Protein AF-A0A968BV14-F1 (afdb_monomer_lite)

Foldseek 3Di:
DVLQVVQAQDPVLVVLVVQQVQQCVQQVDPQLVSSQCRGPPSNPDDPSSVSVVCSQVCNPRVRGNPHPVSVVVSVVVVVVVVVVPDPDPDDDDDDDPDADDDDPPPDDPPDPDDADPVRHD

Sequence (121 aa):
LRHFDSLIGDRRTGRTLGEIVRGIINAGSLVCQQIAAHSAELSVVKEGAQRVIRFAKGKSTKRSQVDAEHLTAALCERGVAQLAKSEADELWLIADPSDLRKPYASEMPDLMQVKDLDGKL

pLDDT: mean 88.68, std 10.55, range [59.31, 98.19]

Radius of gyration: 18.22 Å; chains: 1; bounding box: 41×41×41 Å

Structure (mmCIF, N/CA/C/O backbone):
data_AF-A0A968BV14-F1
#
_entry.id   AF-A0A968BV14-F1
#
loop_
_atom_site.group_PDB
_atom_site.id
_atom_site.type_symbol
_atom_site.label_atom_id
_atom_site.label_alt_id
_atom_site.label_comp_id
_atom_site.label_asym_id
_atom_site.label_entity_id
_atom_site.label_seq_id
_atom_site.pdbx_PDB_ins_code
_atom_site.Cartn_x
_atom_site.Cartn_y
_atom_site.Cartn_z
_atom_site.occupancy
_atom_site.B_iso_or_equiv
_atom_site.auth_seq_i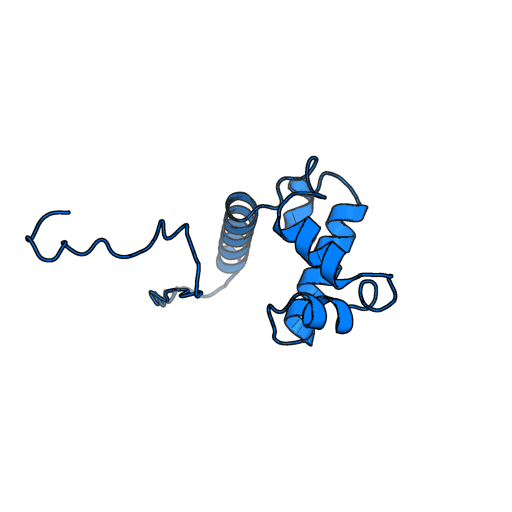d
_atom_site.auth_comp_id
_atom_site.auth_asym_id
_atom_site.auth_atom_id
_atom_site.pdbx_PDB_model_num
ATOM 1 N N . LEU A 1 1 ? -8.827 -6.652 -4.402 1.00 75.38 1 LEU A N 1
ATOM 2 C CA . LEU A 1 1 ? -8.548 -5.276 -4.869 1.00 75.38 1 LEU A CA 1
ATOM 3 C C . LEU A 1 1 ? -9.735 -4.556 -5.508 1.00 75.38 1 LEU A C 1
ATOM 5 O O . LEU A 1 1 ? -9.608 -3.362 -5.697 1.00 75.38 1 LEU A O 1
ATOM 9 N N . ARG A 1 2 ? -10.893 -5.199 -5.752 1.00 83.25 2 ARG A N 1
ATOM 10 C CA . ARG A 1 2 ? -12.041 -4.537 -6.412 1.00 83.25 2 ARG A CA 1
ATOM 11 C C . ARG A 1 2 ? -12.536 -3.247 -5.737 1.00 83.25 2 ARG A C 1
ATOM 13 O O . ARG A 1 2 ? -13.107 -2.389 -6.382 1.00 83.25 2 ARG A O 1
ATOM 20 N N . HIS A 1 3 ? -12.325 -3.095 -4.428 1.00 85.44 3 HIS A N 1
ATOM 21 C CA . HIS A 1 3 ? -12.704 -1.866 -3.711 1.00 85.44 3 HIS A CA 1
ATOM 22 C C . HIS A 1 3 ? -11.826 -0.658 -4.074 1.00 85.44 3 HIS A C 1
ATOM 24 O O . HIS A 1 3 ? -12.192 0.460 -3.756 1.00 85.44 3 HIS A O 1
ATOM 30 N N . PHE A 1 4 ? -10.703 -0.877 -4.760 1.00 90.19 4 PHE A N 1
ATOM 31 C CA . PHE A 1 4 ? -9.846 0.182 -5.287 1.00 90.19 4 PHE A CA 1
ATOM 32 C C . PHE A 1 4 ? -10.099 0.444 -6.776 1.00 90.19 4 PHE A C 1
ATOM 34 O O . PHE A 1 4 ? -9.360 1.213 -7.380 1.00 90.19 4 PHE A O 1
ATOM 41 N N . ASP A 1 5 ? -11.100 -0.196 -7.396 1.00 91.50 5 ASP A N 1
ATOM 42 C CA . ASP A 1 5 ? -11.341 -0.067 -8.839 1.00 91.50 5 ASP A CA 1
ATOM 43 C C . ASP A 1 5 ? -11.654 1.388 -9.234 1.00 91.50 5 ASP A C 1
ATOM 45 O O . ASP A 1 5 ? -11.241 1.820 -10.306 1.00 91.50 5 ASP A O 1
ATOM 49 N N . SER A 1 6 ? -12.285 2.172 -8.349 1.00 93.25 6 SER A N 1
ATOM 50 C CA . SER A 1 6 ? -12.525 3.612 -8.546 1.00 93.25 6 SER A CA 1
ATOM 51 C C . SER A 1 6 ? -11.240 4.443 -8.630 1.00 93.25 6 SER A C 1
ATOM 53 O O . SER A 1 6 ? -11.223 5.477 -9.290 1.00 93.25 6 SER A O 1
ATOM 55 N N . LEU A 1 7 ? -10.156 3.980 -8.002 1.00 94.6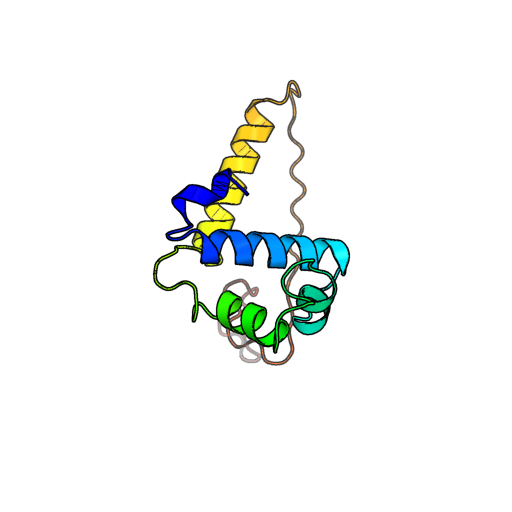2 7 LEU A N 1
ATOM 56 C CA . LEU A 1 7 ? -8.851 4.645 -8.001 1.00 94.62 7 LEU A CA 1
ATOM 57 C C . LEU A 1 7 ? -7.988 4.242 -9.202 1.00 94.62 7 LEU A C 1
ATOM 59 O O . LEU A 1 7 ? -6.957 4.858 -9.477 1.00 94.62 7 LEU A O 1
ATOM 63 N N . ILE A 1 8 ? -8.369 3.181 -9.913 1.00 94.81 8 ILE A N 1
ATOM 64 C CA . ILE A 1 8 ? -7.578 2.574 -10.979 1.00 94.81 8 ILE A CA 1
ATOM 65 C C . ILE A 1 8 ? -8.128 3.035 -12.331 1.00 94.81 8 ILE A C 1
ATOM 67 O O . ILE A 1 8 ? -9.131 2.527 -12.822 1.00 94.81 8 ILE A O 1
ATOM 71 N N . GLY A 1 9 ? -7.418 3.946 -12.994 1.00 92.25 9 GLY A N 1
ATOM 72 C CA . GLY A 1 9 ? -7.829 4.460 -14.304 1.00 92.25 9 GLY A CA 1
ATOM 73 C C . GLY A 1 9 ? -7.567 3.512 -15.473 1.00 92.25 9 GLY A C 1
ATOM 74 O O . GLY A 1 9 ? -8.028 3.762 -16.587 1.00 92.25 9 GLY A O 1
ATOM 75 N N . ASP A 1 10 ? -6.806 2.432 -15.267 1.00 93.44 10 ASP A N 1
ATOM 76 C CA . ASP A 1 10 ? -6.541 1.453 -16.316 1.00 93.44 10 ASP A CA 1
ATOM 77 C C . ASP A 1 10 ? -6.204 0.047 -15.792 1.00 93.44 10 ASP A C 1
ATOM 79 O O . ASP A 1 10 ? -5.623 -0.153 -14.721 1.00 93.44 10 ASP A O 1
ATOM 83 N N . ARG A 1 11 ? -6.513 -0.961 -16.618 1.00 91.94 11 ARG A N 1
ATOM 84 C CA . ARG A 1 11 ? -6.331 -2.383 -16.288 1.00 91.94 11 ARG A CA 1
ATOM 85 C C . ARG A 1 11 ? -4.881 -2.743 -15.944 1.00 91.94 11 ARG A C 1
ATOM 87 O O . ARG A 1 11 ? -4.652 -3.620 -15.111 1.00 91.94 11 ARG A O 1
ATOM 94 N N . ARG A 1 12 ? -3.893 -2.111 -16.585 1.00 92.06 12 ARG A N 1
ATOM 95 C CA . ARG A 1 12 ? -2.473 -2.418 -16.364 1.00 92.06 12 ARG A CA 1
ATOM 96 C C . ARG A 1 12 ? -2.018 -1.914 -14.998 1.00 92.06 12 ARG A C 1
ATOM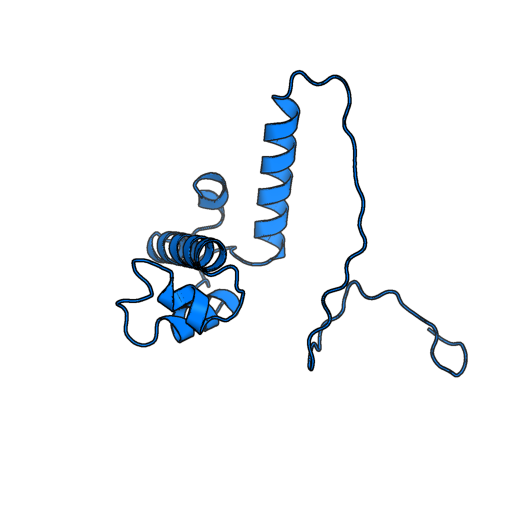 98 O O . ARG A 1 12 ? -1.285 -2.638 -14.321 1.00 92.06 12 ARG A O 1
ATOM 105 N N . THR A 1 13 ? -2.458 -0.729 -14.584 1.00 93.94 13 THR A N 1
ATOM 106 C CA . THR A 1 13 ? -2.233 -0.210 -13.229 1.00 93.94 13 THR A CA 1
ATOM 107 C C . THR A 1 13 ? -2.817 -1.170 -12.196 1.00 93.94 13 THR A C 1
ATOM 109 O O . THR A 1 13 ? -2.084 -1.614 -11.315 1.00 93.94 13 THR A O 1
ATOM 112 N N . GLY A 1 14 ? -4.083 -1.576 -12.345 1.00 94.56 14 GLY A N 1
ATOM 113 C CA . GLY A 1 14 ? -4.728 -2.489 -11.393 1.00 94.56 14 GLY A CA 1
ATOM 114 C C . GLY A 1 14 ? -4.030 -3.845 -11.285 1.00 94.56 14 GLY A C 1
ATOM 115 O O . GLY A 1 14 ? -3.803 -4.351 -10.186 1.00 94.56 14 GLY A O 1
ATOM 116 N N . ARG A 1 15 ? -3.606 -4.405 -12.424 1.00 94.69 15 ARG A N 1
ATOM 117 C CA . ARG A 1 15 ? -2.817 -5.643 -12.466 1.00 94.69 15 ARG A CA 1
ATOM 118 C C . ARG A 1 15 ? -1.479 -5.484 -11.739 1.00 94.69 15 ARG A C 1
ATOM 120 O O . ARG A 1 15 ? -1.142 -6.308 -10.898 1.00 94.69 15 ARG A O 1
ATOM 127 N N . THR A 1 16 ? -0.765 -4.388 -12.001 1.00 95.50 16 THR A N 1
ATOM 128 C CA . THR A 1 16 ? 0.526 -4.093 -11.357 1.00 95.50 16 THR A CA 1
ATOM 129 C C . THR A 1 16 ? 0.373 -3.913 -9.846 1.00 95.50 16 THR A C 1
ATOM 131 O O . THR A 1 16 ? 1.168 -4.470 -9.097 1.00 95.50 16 THR A O 1
ATOM 134 N N . LEU A 1 17 ? -0.662 -3.201 -9.386 1.00 95.88 17 LEU A N 1
ATOM 135 C CA . LEU A 1 17 ? -0.963 -3.055 -7.959 1.00 95.88 17 LEU A CA 1
ATOM 136 C C . LEU A 1 17 ? -1.222 -4.418 -7.300 1.00 95.88 17 LEU A C 1
ATOM 138 O O . LEU A 1 17 ? -0.676 -4.702 -6.238 1.00 95.88 17 LEU A O 1
ATOM 142 N N . GLY A 1 18 ? -2.003 -5.283 -7.954 1.00 96.00 18 GLY A N 1
ATOM 143 C CA . GLY A 1 18 ? -2.251 -6.655 -7.497 1.00 96.00 18 GLY A CA 1
ATOM 144 C C . GLY A 1 18 ? -0.991 -7.471 -7.306 1.00 96.00 18 GLY A C 1
ATOM 145 O O . GLY A 1 18 ? -0.830 -8.129 -6.281 1.00 96.00 18 GLY A O 1
ATOM 146 N N . GLU A 1 19 ? -0.087 -7.389 -8.266 1.00 97.50 19 GLU A N 1
ATOM 147 C CA . GLU A 1 19 ? 1.194 -8.075 -8.200 1.00 97.50 19 GLU A CA 1
ATOM 148 C C . GLU A 1 19 ? 2.121 -7.499 -7.130 1.00 97.50 19 GLU A C 1
ATOM 150 O O . GLU A 1 19 ? 2.756 -8.266 -6.416 1.00 97.50 19 GLU A O 1
ATOM 155 N N . ILE A 1 20 ? 2.150 -6.177 -6.950 1.00 97.00 20 ILE A N 1
ATOM 156 C CA . ILE A 1 20 ? 2.923 -5.539 -5.876 1.00 97.00 20 ILE A CA 1
ATOM 157 C C . ILE A 1 20 ? 2.415 -5.998 -4.506 1.00 97.00 20 ILE A C 1
ATOM 159 O O . ILE A 1 20 ? 3.214 -6.422 -3.678 1.00 97.00 20 ILE A O 1
ATOM 163 N N . VAL A 1 21 ? 1.100 -5.969 -4.275 1.00 96.06 21 VAL A N 1
ATOM 164 C CA . VAL A 1 21 ? 0.504 -6.395 -2.998 1.00 96.06 21 VAL A CA 1
ATOM 165 C C . VAL A 1 21 ? 0.782 -7.874 -2.729 1.00 96.06 21 VAL A C 1
ATOM 167 O O . VAL A 1 21 ? 1.215 -8.222 -1.633 1.00 96.06 21 VAL A O 1
ATOM 170 N N . ARG A 1 22 ? 0.603 -8.746 -3.731 1.00 97.31 22 ARG A N 1
ATOM 171 C CA . ARG A 1 22 ? 0.963 -10.170 -3.621 1.00 97.31 22 ARG A CA 1
ATOM 172 C C . ARG A 1 22 ? 2.445 -10.355 -3.300 1.00 97.31 22 ARG A C 1
ATOM 174 O O . ARG A 1 22 ? 2.774 -11.126 -2.408 1.00 97.31 22 ARG A O 1
ATOM 181 N N . GLY A 1 23 ? 3.319 -9.626 -3.989 1.00 97.88 23 GLY A N 1
ATOM 182 C CA . GLY A 1 23 ? 4.760 -9.672 -3.768 1.00 97.88 23 GLY A CA 1
ATOM 183 C C . GLY A 1 23 ? 5.161 -9.244 -2.356 1.00 97.88 23 GLY A C 1
ATOM 184 O O . GLY A 1 23 ? 5.990 -9.909 -1.746 1.00 97.88 23 GLY A O 1
ATOM 185 N N . ILE A 1 24 ? 4.545 -8.189 -1.807 1.00 97.50 24 ILE A N 1
ATOM 186 C CA . ILE A 1 24 ? 4.770 -7.745 -0.419 1.00 97.50 24 ILE A CA 1
ATOM 187 C C . ILE A 1 24 ? 4.385 -8.850 0.568 1.00 97.50 24 ILE A C 1
ATOM 189 O O . ILE A 1 24 ? 5.184 -9.188 1.439 1.00 97.50 24 ILE A O 1
ATOM 193 N N . ILE A 1 25 ? 3.186 -9.423 0.416 1.00 97.25 25 ILE A N 1
ATOM 194 C CA . ILE A 1 25 ? 2.669 -10.467 1.313 1.00 97.25 25 ILE A CA 1
ATOM 195 C C . ILE A 1 25 ? 3.547 -11.721 1.246 1.00 97.25 25 ILE A C 1
ATOM 197 O O . ILE A 1 25 ? 3.935 -12.252 2.281 1.00 97.25 25 ILE A O 1
ATOM 201 N N . ASN A 1 26 ? 3.898 -12.168 0.039 1.00 97.50 26 ASN A N 1
ATOM 202 C CA . ASN A 1 26 ? 4.681 -13.385 -0.161 1.00 97.50 26 ASN A CA 1
ATOM 203 C C . ASN A 1 26 ? 6.139 -13.238 0.295 1.00 97.50 26 ASN A C 1
ATOM 205 O O . ASN A 1 26 ? 6.714 -14.193 0.805 1.00 97.50 26 ASN A O 1
ATOM 209 N N . ALA A 1 27 ? 6.748 -12.066 0.092 1.00 96.94 27 ALA A N 1
ATOM 210 C CA . ALA A 1 27 ? 8.135 -11.822 0.482 1.00 96.94 27 ALA A CA 1
ATOM 211 C C . ALA A 1 27 ? 8.289 -11.415 1.955 1.00 96.94 27 ALA A C 1
ATOM 213 O O . ALA A 1 27 ? 9.406 -11.435 2.468 1.00 96.94 27 ALA A O 1
ATOM 214 N N . GLY A 1 28 ? 7.218 -10.937 2.603 1.00 95.31 28 GLY A N 1
ATOM 215 C CA . GLY A 1 28 ? 7.303 -10.291 3.916 1.00 95.31 28 GLY A CA 1
ATOM 216 C C . GLY A 1 28 ? 8.231 -9.068 3.915 1.00 95.31 28 GLY A C 1
ATOM 217 O O . GLY A 1 28 ? 8.898 -8.791 4.908 1.00 95.31 28 GLY A O 1
ATOM 218 N N . SER A 1 29 ? 8.348 -8.367 2.780 1.00 93.12 29 SER A N 1
ATOM 219 C CA . SER A 1 29 ? 9.376 -7.344 2.564 1.00 93.12 29 SER A CA 1
ATOM 220 C C . SER A 1 29 ? 8.874 -6.168 1.733 1.00 93.12 29 SER A C 1
ATOM 222 O O . SER A 1 29 ? 8.090 -6.330 0.799 1.00 93.12 29 SER A O 1
ATOM 224 N N . LEU A 1 30 ? 9.405 -4.977 2.028 1.00 91.69 30 LEU A N 1
ATOM 225 C CA . LEU A 1 30 ? 9.209 -3.762 1.230 1.00 91.69 30 LEU A CA 1
ATOM 226 C C . LEU A 1 30 ? 10.354 -3.499 0.233 1.00 91.69 30 LEU A C 1
ATOM 228 O O . LEU A 1 30 ? 10.358 -2.485 -0.469 1.00 91.69 30 LEU A O 1
ATOM 232 N N . VAL A 1 31 ? 11.341 -4.396 0.150 1.00 94.06 31 VAL A N 1
ATOM 233 C CA . VAL A 1 31 ? 12.427 -4.291 -0.832 1.00 94.06 31 VAL A CA 1
ATOM 234 C C . VAL A 1 31 ? 11.864 -4.578 -2.225 1.00 94.06 31 VAL A C 1
ATOM 236 O O . VAL A 1 31 ? 11.410 -5.684 -2.502 1.00 94.06 31 VAL A O 1
ATOM 239 N N . CYS A 1 32 ? 11.928 -3.600 -3.137 1.00 96.19 32 CYS A N 1
ATOM 240 C CA . CYS A 1 32 ? 11.315 -3.687 -4.475 1.00 96.19 32 CYS A CA 1
ATOM 241 C C . CYS A 1 32 ? 11.751 -4.923 -5.279 1.00 96.19 32 CYS A C 1
ATOM 243 O O . CYS A 1 32 ? 10.961 -5.475 -6.043 1.00 96.19 32 CYS A O 1
ATOM 245 N N . GLN A 1 33 ? 12.999 -5.361 -5.105 1.00 97.00 33 GLN A N 1
ATOM 246 C CA . GLN A 1 33 ? 13.530 -6.558 -5.756 1.00 97.00 33 GLN A CA 1
ATOM 247 C C . GLN A 1 33 ? 12.901 -7.842 -5.203 1.00 97.00 33 GLN A C 1
ATOM 249 O O . GLN A 1 33 ? 12.550 -8.723 -5.982 1.00 97.00 33 GLN A O 1
ATOM 254 N N . GLN A 1 34 ? 12.679 -7.907 -3.887 1.00 97.75 34 GLN A N 1
ATOM 255 C CA . GLN A 1 34 ? 12.007 -9.032 -3.233 1.00 97.75 34 GLN A CA 1
ATOM 256 C C . GLN A 1 34 ? 10.522 -9.082 -3.598 1.00 97.75 34 GLN A C 1
ATOM 258 O O . GLN A 1 34 ? 10.032 -10.143 -3.973 1.00 97.75 34 GLN A O 1
ATOM 263 N N . ILE A 1 35 ? 9.839 -7.930 -3.599 1.00 98.19 35 ILE A N 1
ATOM 264 C CA . ILE A 1 35 ? 8.444 -7.812 -4.057 1.00 98.19 35 ILE A CA 1
ATOM 265 C C . ILE A 1 35 ? 8.304 -8.362 -5.479 1.00 98.19 35 ILE A C 1
ATOM 267 O O . ILE A 1 35 ? 7.421 -9.172 -5.749 1.00 98.19 35 ILE A O 1
ATOM 271 N N . ALA A 1 36 ? 9.177 -7.930 -6.395 1.00 97.88 36 ALA A N 1
ATOM 272 C CA . ALA A 1 36 ? 9.121 -8.370 -7.782 1.00 97.88 36 ALA A CA 1
ATOM 273 C C . ALA A 1 36 ? 9.407 -9.873 -7.928 1.00 97.88 36 ALA A C 1
ATOM 275 O O . ALA A 1 36 ? 8.698 -10.547 -8.668 1.00 97.88 36 ALA A O 1
ATOM 276 N N . ALA A 1 37 ? 10.403 -10.402 -7.210 1.00 97.62 37 ALA A N 1
ATOM 277 C CA . ALA A 1 37 ? 10.766 -11.818 -7.261 1.00 97.62 37 ALA A CA 1
ATOM 278 C C . ALA A 1 37 ? 9.657 -12.752 -6.736 1.00 97.62 37 ALA A C 1
ATOM 280 O O . ALA A 1 37 ? 9.523 -13.864 -7.234 1.00 97.62 37 ALA A O 1
ATOM 281 N N . HIS A 1 38 ? 8.838 -12.293 -5.783 1.00 97.94 38 HIS A N 1
ATOM 282 C CA . HIS A 1 38 ? 7.773 -13.088 -5.149 1.00 97.94 38 HIS A CA 1
ATOM 283 C C . HIS A 1 38 ? 6.369 -12.814 -5.717 1.00 97.94 38 HIS A C 1
ATOM 285 O O . HIS A 1 38 ? 5.350 -13.183 -5.124 1.00 97.94 38 HIS A O 1
ATOM 291 N N . SER A 1 39 ? 6.305 -12.172 -6.883 1.00 96.81 39 SER A N 1
ATOM 292 C CA . SER A 1 39 ? 5.087 -11.953 -7.659 1.00 96.81 39 SER A CA 1
ATOM 293 C C . SER A 1 39 ? 5.126 -12.798 -8.932 1.00 96.81 39 SER A C 1
ATOM 295 O O . SER A 1 39 ? 6.160 -12.901 -9.593 1.00 96.81 39 SER A O 1
ATOM 297 N N . ALA A 1 40 ? 3.989 -13.386 -9.308 1.00 95.75 40 ALA A N 1
ATOM 298 C CA . ALA A 1 40 ? 3.906 -14.275 -10.466 1.00 95.75 40 ALA A CA 1
ATOM 299 C C . ALA A 1 40 ? 4.239 -13.549 -11.777 1.00 95.75 40 ALA A C 1
ATOM 301 O O . ALA A 1 40 ? 4.884 -14.112 -12.657 1.00 95.75 40 ALA A O 1
ATOM 302 N N . GLU A 1 41 ? 3.828 -12.289 -11.913 1.00 95.75 41 GLU A N 1
ATOM 303 C CA . GLU A 1 41 ? 4.023 -11.554 -13.163 1.00 95.75 41 GLU A CA 1
ATOM 304 C C . GLU A 1 41 ? 5.235 -10.628 -13.143 1.00 95.75 41 GLU A C 1
ATOM 306 O O . GLU A 1 41 ? 5.822 -10.377 -14.193 1.00 95.75 41 GLU A O 1
ATOM 311 N N . LEU A 1 42 ? 5.620 -10.085 -11.984 1.00 96.69 42 LEU A N 1
ATOM 312 C CA . LEU A 1 42 ? 6.778 -9.194 -11.902 1.00 96.69 42 LEU A CA 1
ATOM 313 C C . LEU A 1 42 ? 8.101 -9.964 -11.942 1.00 96.69 42 LEU A C 1
ATOM 315 O O . LEU A 1 42 ? 9.090 -9.396 -12.402 1.00 96.69 42 LEU A O 1
ATOM 319 N N . SER A 1 43 ? 8.115 -11.234 -11.526 1.00 96.25 43 SER A N 1
ATOM 320 C CA . SER A 1 43 ? 9.317 -12.081 -11.507 1.00 96.25 43 SER A CA 1
ATOM 321 C C . SER A 1 43 ? 9.813 -12.447 -12.906 1.00 96.25 43 SER A C 1
ATOM 323 O O . SER A 1 43 ? 11.016 -12.491 -13.148 1.00 96.25 43 SER A O 1
ATOM 325 N N . VAL A 1 44 ? 8.893 -12.654 -13.850 1.00 96.25 44 VAL A N 1
ATOM 326 C CA . VAL A 1 44 ? 9.209 -13.039 -15.237 1.00 96.25 44 VAL A CA 1
ATOM 327 C C . VAL A 1 44 ? 9.471 -11.842 -16.151 1.00 96.25 44 VAL A C 1
ATOM 329 O O . VAL A 1 44 ? 9.849 -11.989 -17.313 1.00 96.25 44 VAL A O 1
ATOM 332 N N . VAL A 1 45 ? 9.250 -10.62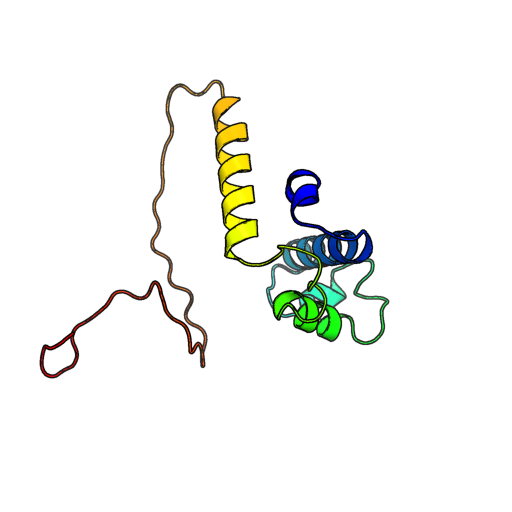8 -15.651 1.00 93.12 45 VAL A N 1
ATOM 333 C CA . VAL A 1 45 ? 9.398 -9.399 -16.422 1.00 93.12 45 VAL A CA 1
ATOM 334 C C . VAL A 1 45 ? 10.792 -8.818 -16.229 1.00 93.12 45 VAL A C 1
ATOM 336 O O . VAL A 1 45 ? 11.251 -8.600 -15.109 1.00 93.12 45 VAL A O 1
ATOM 339 N N . LYS A 1 46 ? 11.433 -8.452 -17.345 1.00 91.75 46 LYS A N 1
ATOM 340 C CA . LYS A 1 46 ? 12.699 -7.713 -17.333 1.00 91.75 46 LYS A CA 1
ATOM 341 C C . LYS A 1 46 ? 12.568 -6.441 -16.484 1.00 91.75 46 LYS A C 1
ATOM 343 O O . LYS A 1 46 ? 11.694 -5.608 -16.744 1.00 91.75 46 LYS A O 1
ATOM 348 N N . GLU A 1 47 ? 13.449 -6.290 -15.497 1.00 93.38 47 GLU A N 1
ATOM 349 C CA . GLU A 1 47 ? 13.449 -5.180 -14.533 1.00 93.38 47 GLU A CA 1
ATOM 350 C C . GLU A 1 47 ? 12.138 -5.049 -13.725 1.00 93.38 47 GLU A C 1
ATOM 352 O O . GLU A 1 47 ? 11.596 -3.949 -13.560 1.00 93.38 47 GLU A O 1
ATOM 357 N N . GLY A 1 48 ? 11.601 -6.162 -13.207 1.00 95.56 48 GLY A N 1
ATOM 358 C CA . GLY A 1 48 ? 10.404 -6.169 -12.353 1.00 95.56 48 GLY A CA 1
ATOM 359 C C . GLY A 1 48 ? 10.493 -5.194 -11.172 1.00 95.56 48 GLY A C 1
ATOM 360 O O . GLY A 1 48 ? 9.573 -4.406 -10.949 1.00 95.56 48 GLY A O 1
ATOM 361 N N . ALA A 1 49 ? 11.645 -5.140 -10.494 1.00 97.06 49 ALA A N 1
ATOM 362 C CA . ALA A 1 49 ? 11.904 -4.198 -9.401 1.00 97.06 49 ALA A CA 1
ATOM 363 C C . ALA A 1 49 ? 11.744 -2.732 -9.841 1.00 97.06 49 ALA A C 1
ATOM 365 O O . ALA A 1 49 ? 11.131 -1.921 -9.145 1.00 97.06 49 ALA A O 1
ATOM 366 N N . GLN A 1 50 ? 12.221 -2.388 -11.042 1.00 97.38 50 GLN A N 1
ATOM 367 C CA . GLN A 1 50 ? 12.091 -1.038 -11.583 1.00 97.38 50 GLN A CA 1
ATOM 368 C C . GLN A 1 50 ? 10.628 -0.670 -11.862 1.00 97.38 50 GLN A C 1
ATOM 370 O O . GLN A 1 50 ? 10.264 0.506 -11.767 1.00 97.38 50 GLN A O 1
ATOM 375 N N . ARG A 1 51 ? 9.769 -1.645 -12.195 1.00 96.00 51 ARG A N 1
ATOM 376 C CA . ARG A 1 51 ? 8.323 -1.403 -12.316 1.00 96.00 51 ARG A CA 1
ATOM 377 C C . ARG A 1 51 ? 7.701 -1.059 -10.969 1.00 96.00 51 ARG A C 1
ATOM 379 O O . ARG A 1 51 ? 6.958 -0.083 -10.919 1.00 96.00 51 ARG A O 1
ATOM 386 N N . VAL A 1 52 ? 8.063 -1.776 -9.903 1.00 96.88 52 VAL A N 1
ATOM 387 C CA . VAL A 1 52 ? 7.627 -1.457 -8.531 1.00 96.88 52 VAL A CA 1
ATOM 388 C C . VAL A 1 52 ? 8.052 -0.036 -8.153 1.00 96.88 52 VAL A C 1
ATOM 390 O O . VAL A 1 52 ? 7.220 0.763 -7.735 1.00 96.88 52 VAL A O 1
ATOM 393 N N . ILE A 1 53 ? 9.313 0.332 -8.411 1.00 95.88 53 ILE A N 1
ATOM 394 C CA . ILE A 1 53 ? 9.835 1.680 -8.130 1.00 95.88 53 ILE A CA 1
ATOM 395 C C . ILE A 1 53 ? 9.061 2.758 -8.897 1.00 95.88 53 ILE A C 1
ATOM 397 O O . ILE A 1 53 ? 8.716 3.796 -8.335 1.00 95.88 53 ILE A O 1
ATOM 401 N N . ARG A 1 54 ? 8.798 2.556 -10.196 1.00 95.06 54 ARG A N 1
ATOM 402 C CA . ARG A 1 54 ? 8.040 3.534 -10.997 1.00 95.06 54 ARG A CA 1
ATOM 403 C C . ARG A 1 54 ? 6.596 3.659 -10.525 1.00 95.06 54 ARG A C 1
ATOM 405 O O . ARG A 1 54 ? 6.075 4.769 -10.570 1.00 95.06 54 ARG A O 1
ATOM 412 N N . PHE A 1 55 ? 5.988 2.558 -10.090 1.00 95.44 55 PHE A N 1
A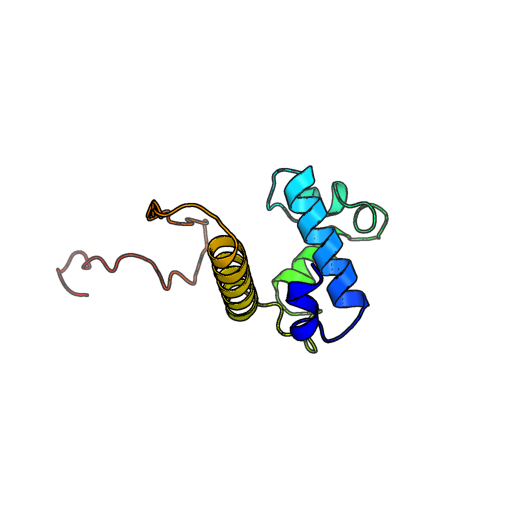TOM 413 C CA . PHE A 1 55 ? 4.642 2.554 -9.533 1.00 95.44 55 PHE A CA 1
ATOM 414 C C . PHE A 1 55 ? 4.599 3.356 -8.231 1.00 95.44 55 PHE A C 1
ATOM 416 O O . PHE A 1 55 ? 3.865 4.334 -8.155 1.00 95.44 55 PHE A O 1
ATOM 423 N N . ALA A 1 56 ? 5.464 3.025 -7.268 1.00 92.56 56 ALA A N 1
ATOM 424 C CA . ALA A 1 56 ? 5.534 3.702 -5.972 1.00 92.56 56 ALA A CA 1
ATOM 425 C C . ALA A 1 56 ? 5.859 5.203 -6.088 1.00 92.56 56 ALA A C 1
ATOM 427 O O . ALA A 1 56 ? 5.405 5.999 -5.279 1.00 92.56 56 ALA A O 1
ATOM 428 N N . LYS A 1 57 ? 6.621 5.607 -7.114 1.00 91.62 57 LYS A N 1
ATOM 429 C CA . LYS A 1 57 ? 6.942 7.019 -7.398 1.00 91.62 57 LYS A CA 1
ATOM 430 C C . LYS A 1 57 ? 5.895 7.741 -8.259 1.00 91.62 57 LYS A C 1
ATOM 432 O O . LYS A 1 57 ? 6.199 8.798 -8.806 1.00 91.62 57 LYS A O 1
ATOM 437 N N . GLY A 1 58 ? 4.734 7.141 -8.516 1.00 92.25 58 GLY A N 1
ATOM 438 C CA . GLY A 1 58 ? 3.674 7.740 -9.334 1.00 92.25 58 GLY A CA 1
ATOM 439 C C . GLY A 1 58 ? 3.985 7.866 -10.837 1.00 92.25 58 GLY A C 1
ATOM 440 O O . GLY A 1 58 ? 3.199 8.397 -11.623 1.00 92.25 58 GLY A O 1
ATOM 441 N N . LYS A 1 59 ? 5.139 7.367 -11.299 1.00 93.50 59 LYS A N 1
ATOM 442 C CA . LYS A 1 59 ? 5.613 7.554 -12.684 1.00 93.50 59 LYS A CA 1
ATOM 443 C C . LYS A 1 59 ? 4.823 6.734 -13.700 1.00 93.50 59 LYS A C 1
ATOM 445 O O . LYS A 1 59 ? 4.813 7.079 -14.880 1.00 93.50 59 LYS A O 1
ATOM 450 N N . SER A 1 60 ? 4.194 5.645 -13.262 1.00 91.94 60 SER A N 1
ATOM 451 C CA . SER A 1 60 ? 3.367 4.775 -14.106 1.00 91.94 60 SER A CA 1
ATOM 452 C C . SER A 1 60 ? 1.876 4.842 -13.789 1.00 91.94 60 SER A C 1
ATOM 454 O O . SER A 1 60 ? 1.132 4.026 -14.319 1.00 91.94 60 SER A O 1
ATOM 456 N N . THR A 1 61 ? 1.441 5.775 -12.940 1.00 93.19 61 THR A N 1
ATOM 457 C CA . THR A 1 61 ? 0.074 5.805 -12.399 1.00 93.19 61 THR A CA 1
ATOM 458 C C . THR A 1 61 ? -0.657 7.113 -12.700 1.00 93.19 61 THR A C 1
ATOM 460 O O . THR A 1 61 ? -1.696 7.360 -12.120 1.00 93.19 61 THR A O 1
ATOM 463 N N . LYS A 1 62 ? -0.184 7.935 -13.650 1.00 89.94 62 LYS A N 1
ATOM 464 C CA . LYS A 1 62 ? -0.727 9.282 -13.951 1.00 89.94 62 LYS A CA 1
ATOM 465 C C . LYS A 1 62 ? -2.239 9.368 -14.222 1.00 89.94 62 LYS A C 1
ATOM 467 O O . LYS A 1 62 ? -2.789 10.459 -14.186 1.00 89.94 62 LYS A O 1
ATOM 472 N N . ARG A 1 63 ? -2.883 8.257 -14.585 1.00 90.75 63 ARG A N 1
ATOM 473 C CA . ARG A 1 63 ? -4.332 8.176 -14.850 1.00 90.75 63 ARG A CA 1
ATOM 474 C C . ARG A 1 63 ? -5.122 7.599 -13.670 1.00 90.75 63 ARG A C 1
ATOM 476 O O . ARG A 1 63 ? -6.313 7.374 -13.809 1.00 90.75 63 ARG A O 1
ATOM 483 N N . SER A 1 64 ? -4.456 7.322 -12.556 1.00 93.88 64 SER A N 1
ATOM 484 C CA . SER A 1 64 ? -4.969 6.580 -11.408 1.00 93.88 64 SER A CA 1
ATOM 485 C C . SER A 1 64 ? -4.639 7.337 -10.121 1.00 93.88 64 SER A C 1
ATOM 487 O O . SER A 1 64 ? -3.560 7.913 -10.002 1.00 93.88 64 SER A O 1
ATOM 489 N N . GLN A 1 65 ? -5.531 7.283 -9.141 1.00 94.69 65 GLN A N 1
ATOM 490 C CA . GLN A 1 65 ? -5.363 7.881 -7.813 1.00 94.69 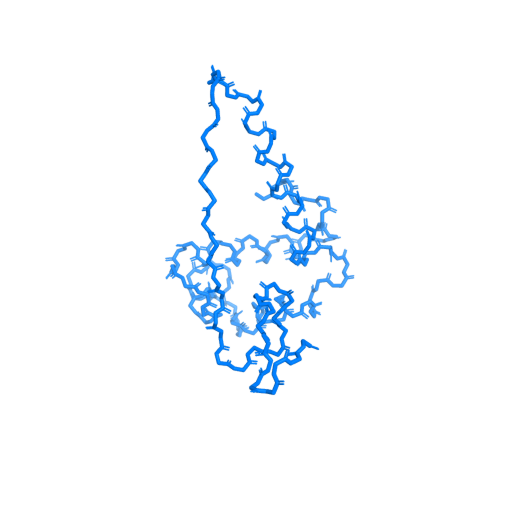65 GLN A CA 1
ATOM 491 C C . GLN A 1 65 ? -4.850 6.826 -6.823 1.00 94.69 65 GLN A C 1
ATOM 493 O O . GLN A 1 65 ? -5.507 6.460 -5.857 1.00 94.69 65 GLN A O 1
ATOM 498 N N . VAL A 1 66 ? -3.693 6.238 -7.132 1.00 92.31 66 VAL A N 1
ATOM 499 C CA . VAL A 1 66 ? -3.068 5.163 -6.334 1.00 92.31 66 VAL A CA 1
ATOM 500 C C . VAL A 1 66 ? -1.877 5.691 -5.532 1.00 92.31 66 VAL A C 1
ATOM 502 O O . VAL A 1 66 ? -0.776 5.141 -5.582 1.00 92.31 66 VAL A O 1
ATOM 505 N N . ASP A 1 67 ? -2.099 6.796 -4.835 1.00 90.81 67 ASP A N 1
ATOM 506 C CA . ASP A 1 67 ? -1.189 7.390 -3.856 1.00 90.81 67 ASP A CA 1
ATOM 507 C C . ASP A 1 67 ? -1.630 7.067 -2.417 1.00 90.81 67 ASP A C 1
ATOM 509 O O . ASP A 1 67 ? -2.675 6.455 -2.187 1.00 90.81 67 ASP A O 1
ATOM 513 N N . ALA A 1 68 ? -0.788 7.422 -1.443 1.00 88.88 68 ALA A N 1
ATOM 514 C CA . ALA A 1 68 ? -0.989 7.056 -0.045 1.00 88.88 68 ALA A CA 1
ATOM 515 C C . ALA A 1 68 ? -2.298 7.609 0.539 1.00 88.88 68 ALA A C 1
ATOM 517 O O . ALA A 1 68 ? -2.961 6.896 1.290 1.00 88.88 68 ALA A O 1
ATOM 518 N N . GLU A 1 69 ? -2.691 8.830 0.174 1.00 91.38 69 GLU A N 1
ATOM 519 C CA . GLU A 1 69 ? -3.892 9.489 0.690 1.00 91.38 69 GLU A CA 1
ATOM 520 C C . GLU A 1 69 ? -5.150 8.736 0.244 1.00 91.38 69 GLU A C 1
ATOM 522 O O . GLU A 1 69 ? -5.912 8.231 1.073 1.00 91.38 69 GLU A O 1
ATOM 527 N N . HIS A 1 70 ? -5.314 8.554 -1.067 1.00 94.56 70 HIS A N 1
ATOM 528 C CA . HIS A 1 70 ? -6.502 7.915 -1.633 1.00 94.56 70 HIS A CA 1
ATOM 529 C C . HIS A 1 70 ? -6.593 6.426 -1.272 1.00 94.56 70 HIS A C 1
ATOM 531 O O . HIS A 1 70 ? -7.680 5.912 -0.993 1.00 94.56 70 HIS A O 1
ATOM 537 N N . LEU A 1 71 ? -5.456 5.717 -1.235 1.00 93.56 71 LEU A N 1
ATOM 538 C CA . LEU A 1 71 ? -5.427 4.313 -0.817 1.00 93.56 71 LEU A CA 1
ATOM 539 C C . LEU A 1 71 ? -5.803 4.153 0.661 1.00 93.56 71 LEU A C 1
ATOM 541 O O . LEU A 1 71 ? -6.534 3.219 0.993 1.00 93.56 71 LEU A O 1
ATOM 545 N N . THR A 1 72 ? -5.335 5.051 1.533 1.00 93.44 72 THR A N 1
ATOM 546 C CA . THR A 1 72 ? -5.667 5.026 2.965 1.00 93.44 72 THR A CA 1
ATOM 547 C C . THR A 1 72 ? -7.142 5.331 3.184 1.00 93.44 72 THR A C 1
ATOM 549 O O . THR A 1 72 ? -7.809 4.580 3.891 1.00 93.44 72 THR A O 1
ATOM 552 N N . ALA A 1 73 ? -7.687 6.351 2.515 1.00 95.00 73 ALA A N 1
ATOM 553 C CA . ALA A 1 73 ? -9.110 6.675 2.587 1.00 95.00 73 ALA A CA 1
ATOM 554 C C . ALA A 1 73 ? -9.990 5.476 2.183 1.00 95.00 73 ALA A C 1
ATOM 556 O O . ALA A 1 73 ? -10.854 5.051 2.951 1.00 95.00 73 ALA A O 1
ATOM 557 N N . ALA A 1 74 ? -9.699 4.847 1.039 1.00 95.00 74 ALA A N 1
ATOM 558 C CA . ALA A 1 74 ? -10.438 3.673 0.573 1.00 95.00 74 ALA A CA 1
ATOM 559 C C . ALA A 1 74 ? -10.294 2.455 1.511 1.00 95.00 74 ALA A C 1
ATOM 561 O O . ALA A 1 74 ? -11.227 1.658 1.661 1.00 95.00 74 ALA A O 1
ATOM 562 N N . LEU A 1 75 ? -9.134 2.286 2.157 1.00 94.12 75 LEU A N 1
ATOM 563 C CA . LEU A 1 75 ? -8.930 1.254 3.178 1.00 94.12 75 LEU A CA 1
ATOM 564 C C . LEU A 1 75 ? -9.759 1.523 4.437 1.00 94.12 75 LEU A C 1
ATOM 566 O O . LEU A 1 75 ? -10.393 0.593 4.937 1.00 94.12 75 LEU A O 1
ATOM 570 N N . CYS A 1 76 ? -9.794 2.766 4.917 1.00 94.19 76 CYS A N 1
ATOM 571 C CA . CYS A 1 76 ? -10.604 3.173 6.063 1.00 94.19 76 CYS A CA 1
ATOM 572 C C . CYS A 1 76 ? -12.096 2.944 5.799 1.00 94.19 76 CYS A C 1
ATOM 574 O O . CYS A 1 76 ? -12.762 2.293 6.604 1.00 94.19 76 CYS A O 1
ATOM 576 N N . GLU A 1 77 ? -12.610 3.380 4.645 1.00 95.06 77 GLU A N 1
ATOM 577 C CA . GLU A 1 77 ? -14.002 3.136 4.238 1.00 95.06 77 GLU A CA 1
ATOM 578 C C . GLU A 1 77 ? -14.332 1.641 4.208 1.00 95.06 77 GLU A C 1
ATOM 580 O O . GLU A 1 77 ? -15.356 1.200 4.739 1.00 95.06 77 GLU A O 1
ATOM 585 N N . ARG A 1 78 ? -13.433 0.827 3.638 1.00 93.88 78 ARG A N 1
ATOM 586 C CA . ARG A 1 78 ? -13.584 -0.629 3.639 1.00 93.88 78 ARG A CA 1
ATOM 587 C C . ARG A 1 78 ? -13.604 -1.192 5.060 1.00 93.88 78 ARG A C 1
ATOM 589 O O . ARG A 1 78 ? -14.409 -2.083 5.325 1.00 93.88 78 ARG A O 1
ATOM 596 N N . GLY A 1 79 ? -12.724 -0.716 5.938 1.00 92.69 79 GLY A N 1
ATOM 597 C CA . GLY A 1 79 ? -12.659 -1.134 7.337 1.00 92.69 79 GLY A CA 1
ATOM 598 C C . GLY A 1 79 ? -13.968 -0.848 8.066 1.00 92.69 79 GLY A C 1
ATOM 599 O O . GLY A 1 79 ? -14.560 -1.761 8.635 1.00 92.69 79 GLY A O 1
ATOM 600 N N . VAL A 1 80 ? -14.487 0.376 7.949 1.00 93.00 80 VAL A N 1
ATOM 601 C CA . VAL A 1 80 ? -15.785 0.772 8.522 1.00 93.00 80 VAL A CA 1
ATOM 602 C C . VAL A 1 80 ? -16.917 -0.104 7.981 1.00 93.00 80 VAL A C 1
ATOM 604 O O . VAL A 1 80 ? -17.713 -0.630 8.755 1.00 93.00 80 VAL A O 1
ATOM 607 N N . ALA A 1 81 ? -16.962 -0.345 6.668 1.00 93.00 81 ALA A N 1
ATOM 608 C CA . ALA A 1 81 ? -17.978 -1.204 6.059 1.00 93.00 81 ALA A CA 1
ATOM 609 C C . ALA A 1 81 ? -17.880 -2.680 6.493 1.00 93.00 81 ALA A C 1
ATOM 611 O O . ALA A 1 81 ? -18.877 -3.401 6.440 1.00 93.00 81 ALA A O 1
ATOM 612 N N . GLN A 1 82 ? -16.693 -3.158 6.881 1.00 93.00 82 GLN A N 1
ATOM 613 C CA . GLN A 1 82 ? -16.514 -4.490 7.463 1.00 93.00 82 GLN A CA 1
ATOM 614 C C . GLN A 1 82 ? -16.964 -4.526 8.925 1.00 93.00 82 GLN A C 1
ATOM 616 O O . GLN A 1 82 ? -17.676 -5.453 9.301 1.00 93.00 82 GLN A O 1
ATOM 621 N N . LEU A 1 83 ? -16.614 -3.509 9.717 1.00 92.38 83 LEU A N 1
ATOM 622 C CA . LEU A 1 83 ? -17.042 -3.385 11.111 1.00 92.38 83 LEU A CA 1
ATOM 623 C C . LEU A 1 83 ? -18.564 -3.265 11.234 1.00 92.38 83 LEU A C 1
ATOM 625 O O . LEU A 1 83 ? -19.151 -3.923 12.081 1.00 92.38 83 LEU A O 1
ATOM 629 N N . ALA A 1 84 ? -19.218 -2.525 10.335 1.00 91.62 84 ALA A N 1
ATOM 630 C CA . ALA A 1 84 ? -20.676 -2.382 10.308 1.00 91.62 84 ALA A CA 1
ATOM 631 C C . ALA A 1 84 ? -21.435 -3.697 10.035 1.00 91.62 84 ALA A C 1
ATOM 633 O O . ALA A 1 84 ? -22.648 -3.755 10.211 1.00 91.62 84 ALA A O 1
ATOM 634 N N . LYS A 1 85 ? -20.741 -4.743 9.566 1.00 93.62 85 LYS A N 1
ATOM 635 C CA . LYS A 1 85 ? -21.299 -6.093 9.374 1.00 93.62 85 LYS A CA 1
ATOM 636 C C . LYS A 1 85 ? -21.009 -7.027 10.547 1.00 93.62 85 LYS A C 1
ATOM 638 O O . LYS A 1 85 ? -21.427 -8.179 10.502 1.00 93.62 85 LYS A O 1
ATOM 643 N N . SER A 1 86 ? -20.233 -6.573 11.526 1.00 91.88 86 SER A N 1
ATOM 644 C CA . SER A 1 86 ? -19.944 -7.336 12.732 1.00 91.88 86 SER A CA 1
ATOM 645 C C . SER A 1 86 ? -21.180 -7.369 13.624 1.00 91.88 86 SER A C 1
ATOM 647 O O . SER A 1 86 ? -21.845 -6.353 13.792 1.00 91.88 86 SER A O 1
ATOM 649 N N . GLU A 1 87 ? -21.454 -8.523 14.226 1.00 92.00 87 GLU A N 1
ATOM 650 C CA . GLU A 1 87 ? -22.472 -8.675 15.277 1.00 92.00 87 GLU A CA 1
ATOM 651 C C . GLU A 1 87 ? -21.924 -8.305 16.666 1.00 92.00 87 GLU A C 1
ATOM 653 O O . GLU A 1 87 ? -22.615 -8.451 17.665 1.00 92.00 87 GLU A O 1
ATOM 658 N N . ALA A 1 88 ? -20.664 -7.866 16.748 1.00 90.56 88 ALA A N 1
ATOM 659 C CA . ALA A 1 88 ? -20.066 -7.446 18.006 1.00 90.56 88 ALA A CA 1
ATOM 660 C C . ALA A 1 88 ? -20.667 -6.116 18.483 1.00 90.56 88 ALA A C 1
ATOM 662 O O . ALA A 1 88 ? -20.624 -5.120 17.761 1.00 90.56 88 ALA A O 1
ATOM 663 N N . ASP A 1 89 ? -21.132 -6.098 19.731 1.00 90.19 89 ASP A N 1
ATOM 664 C CA . ASP A 1 89 ? -21.677 -4.903 20.387 1.00 90.19 89 ASP A CA 1
ATOM 665 C C . ASP A 1 89 ? -20.586 -3.925 20.865 1.00 90.19 89 ASP A C 1
ATOM 667 O O . ASP A 1 89 ? -20.871 -2.781 21.219 1.00 90.19 89 ASP A O 1
ATOM 671 N N . GLU A 1 90 ? -19.323 -4.361 20.865 1.00 91.62 90 GLU A N 1
ATOM 672 C CA . GLU A 1 90 ? -18.178 -3.591 21.350 1.00 91.62 90 GLU A CA 1
ATOM 673 C C . GLU A 1 90 ? -17.042 -3.547 20.321 1.00 91.62 90 GLU A C 1
ATOM 675 O O . GLU A 1 90 ? -16.723 -4.539 19.659 1.00 91.62 90 GLU A O 1
ATOM 680 N N . LEU A 1 91 ? -16.382 -2.388 20.230 1.00 91.19 91 LEU A N 1
ATOM 681 C CA . LEU A 1 91 ? -15.200 -2.171 19.400 1.00 91.19 91 LEU A CA 1
ATOM 682 C C . LEU A 1 91 ? -14.007 -1.795 20.280 1.00 91.19 91 LEU A C 1
ATOM 684 O O . LEU A 1 91 ? -14.027 -0.779 20.972 1.00 91.19 91 LEU A O 1
ATOM 688 N N . TRP A 1 92 ? -12.939 -2.583 20.188 1.00 91.62 92 TRP A N 1
ATOM 689 C CA . TRP A 1 92 ? -11.675 -2.303 20.861 1.00 91.62 92 TRP A CA 1
ATOM 690 C C . TRP A 1 92 ? -10.726 -1.595 19.897 1.00 91.62 92 TRP A C 1
ATOM 692 O O . TRP A 1 92 ? -10.277 -2.179 18.911 1.00 91.62 92 TRP A O 1
ATOM 702 N N . LEU A 1 93 ? -10.417 -0.330 20.185 1.00 90.19 93 LEU A N 1
ATOM 703 C CA . LEU A 1 93 ? -9.432 0.440 19.433 1.00 90.19 93 LEU A CA 1
ATOM 704 C C . LEU A 1 93 ? -8.071 0.354 20.127 1.00 90.19 93 LEU A C 1
ATOM 706 O O . LEU A 1 93 ? -7.890 0.877 21.224 1.00 90.19 93 LEU A O 1
ATOM 710 N N . ILE A 1 94 ? -7.106 -0.275 19.460 1.00 89.94 94 ILE A N 1
ATOM 711 C CA . ILE A 1 94 ? -5.707 -0.284 19.889 1.00 89.94 94 ILE A CA 1
ATOM 712 C C . ILE A 1 94 ? -4.981 0.791 19.083 1.00 89.94 94 ILE A C 1
ATOM 714 O O . ILE A 1 94 ? -4.725 0.612 17.893 1.00 89.94 94 ILE A O 1
ATOM 718 N N . ALA A 1 95 ? -4.680 1.917 19.725 1.00 87.81 95 ALA A N 1
ATOM 719 C CA . ALA A 1 95 ? -3.852 2.962 19.139 1.00 87.81 95 ALA A CA 1
ATOM 720 C C . ALA A 1 95 ? -2.380 2.694 19.474 1.00 87.81 95 ALA A C 1
ATOM 722 O O . ALA A 1 95 ? -1.997 2.728 20.642 1.00 87.81 95 ALA A O 1
ATOM 723 N N . ASP A 1 96 ? -1.569 2.443 18.447 1.00 85.56 96 ASP A N 1
ATOM 724 C CA . ASP A 1 96 ? -0.117 2.310 18.568 1.00 85.56 96 ASP A CA 1
ATOM 725 C C . ASP A 1 96 ? 0.580 3.395 17.729 1.00 85.56 96 ASP A C 1
ATOM 727 O O . ASP A 1 96 ? 0.547 3.329 16.495 1.00 85.56 96 ASP A O 1
ATOM 731 N N . PRO A 1 97 ? 1.184 4.418 18.360 1.00 76.62 97 PRO A N 1
ATOM 732 C CA . PRO A 1 97 ? 1.956 5.428 17.655 1.00 76.62 97 PRO A CA 1
ATOM 733 C C . PRO A 1 97 ? 3.324 4.855 17.263 1.00 76.62 97 PRO A C 1
ATOM 735 O O . PRO A 1 97 ? 4.332 5.053 17.941 1.00 76.62 97 PRO A O 1
ATOM 738 N N . SER A 1 98 ? 3.350 4.146 16.138 1.00 76.50 98 SER A N 1
ATOM 739 C CA . SER A 1 98 ? 4.576 3.654 15.514 1.00 76.50 98 SER A CA 1
ATOM 740 C C . SER A 1 98 ? 5.115 4.664 14.491 1.00 76.50 98 SER A C 1
ATOM 742 O O . SER A 1 98 ? 4.386 5.132 13.620 1.00 76.50 98 SER A O 1
ATOM 744 N N . ASP A 1 99 ? 6.412 4.970 14.574 1.00 72.62 99 ASP A N 1
ATOM 745 C CA . ASP A 1 99 ? 7.118 5.883 13.662 1.00 72.62 99 ASP A CA 1
ATOM 746 C C . ASP A 1 99 ? 7.955 5.100 12.631 1.00 72.62 99 ASP A C 1
ATOM 748 O O . ASP A 1 99 ? 8.634 4.122 12.964 1.00 72.62 99 ASP A O 1
ATOM 752 N N . LEU A 1 100 ? 7.943 5.539 11.368 1.00 74.25 100 LEU A N 1
ATOM 753 C CA . LEU A 1 100 ? 8.733 4.939 10.294 1.00 74.25 100 LEU A CA 1
ATOM 754 C C . LEU A 1 100 ? 10.025 5.730 10.068 1.00 74.25 100 LEU A C 1
ATOM 756 O O . LEU A 1 100 ? 10.106 6.617 9.218 1.00 74.25 100 LEU A O 1
ATOM 760 N N . ARG A 1 101 ? 11.097 5.326 10.750 1.00 71.75 101 ARG A N 1
ATOM 761 C CA . ARG A 1 101 ? 12.419 5.939 10.566 1.00 71.75 101 ARG A CA 1
ATOM 762 C C . ARG A 1 101 ? 13.182 5.277 9.430 1.00 71.75 101 ARG A C 1
ATOM 764 O O . ARG A 1 101 ? 13.711 4.175 9.577 1.00 71.75 101 ARG A O 1
ATOM 771 N N . LYS A 1 102 ? 13.288 5.966 8.294 1.00 70.44 102 LYS A N 1
ATOM 772 C CA . LYS A 1 102 ? 14.236 5.596 7.237 1.00 70.44 102 LYS A CA 1
ATOM 773 C C . LYS A 1 102 ? 15.434 6.541 7.247 1.00 70.44 102 LYS A C 1
ATOM 775 O O . LYS A 1 102 ? 15.231 7.755 7.269 1.00 70.44 102 LYS A O 1
ATOM 780 N N . PRO A 1 103 ? 16.672 6.017 7.156 1.00 66.38 103 PRO A N 1
ATOM 781 C CA . PRO A 1 103 ? 17.812 6.841 6.787 1.00 66.38 103 PRO A CA 1
ATOM 782 C C . PRO A 1 103 ? 17.448 7.605 5.509 1.00 66.38 103 PRO A C 1
ATOM 784 O O . PRO A 1 103 ? 16.962 6.997 4.552 1.00 66.38 103 PRO A O 1
ATOM 787 N N . TYR A 1 104 ? 17.639 8.924 5.516 1.00 69.88 104 TYR A N 1
ATOM 788 C CA . TYR A 1 104 ? 17.347 9.820 4.388 1.00 69.88 104 TYR A CA 1
ATOM 789 C C . TYR A 1 104 ? 15.858 10.091 4.092 1.00 69.88 104 TYR A C 1
ATOM 791 O O . TYR A 1 104 ? 15.546 10.592 3.011 1.00 69.88 104 TYR A O 1
ATOM 799 N N . ALA A 1 105 ? 14.933 9.798 5.014 1.00 67.31 105 ALA A N 1
ATOM 800 C CA . ALA A 1 105 ? 13.577 10.341 4.918 1.00 67.31 105 ALA A CA 1
ATOM 801 C C . ALA A 1 105 ? 13.627 11.875 5.031 1.00 67.31 105 ALA A C 1
ATOM 803 O O . ALA A 1 105 ? 14.113 12.411 6.022 1.00 67.31 105 ALA A O 1
ATOM 804 N N . SER A 1 106 ? 13.161 12.575 3.996 1.00 63.12 106 SER A N 1
ATOM 805 C CA . SER A 1 106 ? 13.102 14.044 3.954 1.00 63.12 106 SER A CA 1
ATOM 806 C C . SER A 1 106 ? 11.733 14.602 4.336 1.00 63.12 106 SER A C 1
ATOM 808 O O . SER A 1 106 ? 11.609 15.792 4.598 1.00 63.12 106 SER A O 1
ATOM 810 N N . GLU A 1 107 ? 10.710 13.750 4.347 1.00 62.88 107 GLU A N 1
ATOM 811 C CA . GLU A 1 107 ? 9.339 14.100 4.698 1.00 62.88 107 GLU A CA 1
ATOM 812 C C . GLU A 1 107 ? 8.964 13.316 5.949 1.00 62.88 107 GLU A C 1
ATOM 814 O O . GLU A 1 107 ? 8.886 12.088 5.929 1.00 62.88 107 GLU A O 1
ATOM 819 N N . MET A 1 108 ? 8.790 14.047 7.046 1.00 63.31 108 MET A N 1
ATOM 820 C CA . MET A 1 108 ? 8.378 13.511 8.338 1.00 63.31 108 MET A CA 1
ATOM 821 C C . MET A 1 108 ? 7.171 14.317 8.861 1.00 63.31 108 MET A C 1
ATOM 823 O O . MET A 1 108 ? 7.275 14.957 9.905 1.00 63.31 108 MET A O 1
ATOM 827 N N . PRO A 1 109 ? 6.055 14.371 8.100 1.00 61.72 109 PRO A N 1
ATOM 828 C CA . PRO A 1 109 ? 4.908 15.230 8.412 1.00 61.72 109 PRO A CA 1
ATOM 829 C C . PRO A 1 109 ? 4.229 14.867 9.739 1.00 61.72 109 PRO A C 1
ATOM 831 O O . PRO A 1 109 ? 3.659 15.740 10.385 1.00 61.72 109 PRO A O 1
ATOM 834 N N . ASP A 1 110 ? 4.358 13.607 10.162 1.00 59.31 110 ASP A N 1
ATOM 835 C CA . ASP A 1 110 ? 3.739 13.067 11.374 1.00 59.31 110 ASP A CA 1
ATOM 836 C C . ASP A 1 110 ? 4.733 12.908 12.539 1.00 59.31 110 ASP A C 1
ATOM 838 O O . ASP A 1 110 ? 4.424 12.264 13.543 1.00 59.31 110 ASP A O 1
ATOM 842 N N . LEU A 1 111 ? 5.948 13.467 12.428 1.00 61.78 111 LEU A N 1
ATOM 843 C CA . LEU A 1 111 ? 6.901 13.416 13.534 1.00 61.78 111 LEU A CA 1
ATOM 844 C C . LEU A 1 111 ? 6.425 14.323 14.664 1.00 61.78 111 LEU A C 1
ATOM 846 O O . LEU A 1 111 ? 6.041 15.473 14.441 1.00 61.78 111 LEU A O 1
ATOM 850 N N . MET A 1 112 ? 6.512 13.823 15.897 1.00 61.44 112 MET A N 1
ATOM 851 C CA . MET A 1 112 ? 6.304 14.664 17.069 1.00 61.44 112 MET A CA 1
ATOM 852 C C . MET A 1 112 ? 7.248 15.865 17.001 1.00 61.44 112 MET A C 1
ATOM 854 O O . MET A 1 112 ? 8.470 15.705 17.020 1.00 61.44 112 MET A O 1
ATOM 858 N N . GLN A 1 113 ? 6.670 17.064 16.937 1.00 65.38 113 GLN A N 1
ATOM 859 C CA . GLN A 1 113 ? 7.434 18.299 17.023 1.00 65.38 113 GLN A CA 1
ATOM 860 C C . GLN A 1 113 ? 8.039 18.385 18.423 1.00 65.38 113 GLN A C 1
ATOM 862 O O . GLN A 1 113 ? 7.330 18.476 19.427 1.00 65.38 113 GLN A O 1
ATOM 867 N N . VAL A 1 114 ? 9.363 18.314 18.487 1.00 68.50 114 VAL A N 1
ATOM 868 C CA . VAL A 1 114 ? 10.127 18.563 19.705 1.00 68.50 114 VAL A CA 1
ATOM 869 C C . VAL A 1 114 ? 10.824 19.899 19.557 1.00 68.50 114 VAL A C 1
ATOM 871 O O . VAL A 1 114 ? 11.215 20.283 18.456 1.00 68.50 114 VAL A O 1
ATOM 874 N N . LYS A 1 115 ? 10.963 20.605 20.676 1.00 77.12 115 LYS A N 1
ATOM 875 C CA . LYS A 1 115 ? 11.710 21.856 20.700 1.00 77.12 115 LYS A CA 1
ATOM 876 C C . LYS A 1 115 ? 13.150 21.618 20.250 1.00 77.12 115 LYS A C 1
ATOM 878 O O . LYS A 1 115 ? 13.735 20.579 20.568 1.00 77.12 115 LYS A O 1
ATOM 883 N N . ASP A 1 116 ? 13.713 22.595 19.557 1.00 71.69 116 ASP A N 1
ATOM 884 C CA . ASP A 1 116 ? 15.148 22.681 19.347 1.00 71.69 116 ASP A CA 1
ATOM 885 C C . ASP A 1 116 ? 15.898 22.815 20.687 1.00 71.69 116 ASP A C 1
ATOM 887 O O . ASP A 1 116 ? 15.318 22.949 21.774 1.00 71.69 116 ASP A O 1
ATOM 891 N N . LEU A 1 117 ? 17.227 22.733 20.619 1.00 81.50 117 LEU A N 1
ATOM 892 C CA . LEU A 1 117 ? 18.079 22.815 21.805 1.00 81.50 117 LEU A CA 1
ATOM 893 C C . LEU A 1 117 ? 18.041 24.204 22.465 1.00 81.50 117 LEU A C 1
ATOM 895 O O . LEU A 1 117 ? 18.378 24.313 23.644 1.00 81.50 117 LEU A O 1
ATOM 899 N N . ASP A 1 118 ? 17.618 25.248 21.746 1.00 87.75 118 ASP A N 1
ATOM 900 C CA . ASP A 1 118 ? 17.362 26.587 22.281 1.00 87.75 118 ASP A CA 1
ATOM 901 C C . ASP A 1 118 ? 15.906 26.812 22.738 1.00 87.75 118 ASP A C 1
ATOM 903 O O . ASP A 1 118 ? 15.551 27.908 23.180 1.00 87.75 118 ASP A O 1
ATOM 907 N N . GLY A 1 119 ? 15.084 25.759 22.749 1.00 74.88 119 GLY A N 1
ATOM 908 C CA . GLY A 1 119 ? 13.748 25.732 23.335 1.00 74.88 119 GLY A CA 1
ATOM 909 C C . GLY A 1 119 ? 12.616 26.279 22.456 1.00 74.88 119 GLY A C 1
ATOM 910 O O . GLY A 1 119 ? 11.496 26.433 22.965 1.00 74.88 119 GLY A O 1
ATOM 911 N N . LYS A 1 120 ? 12.869 26.570 21.180 1.00 73.62 120 LYS A N 1
ATOM 912 C CA . LYS A 1 120 ? 11.877 27.000 20.187 1.00 73.62 120 LYS A CA 1
ATOM 913 C C . LYS A 1 120 ? 11.349 25.807 19.390 1.00 73.62 120 LYS A C 1
ATOM 915 O O . LYS A 1 120 ? 11.921 24.724 19.409 1.00 73.62 120 LYS A O 1
ATOM 920 N N . LEU A 1 121 ? 10.192 26.005 18.769 1.00 67.00 121 LEU A N 1
ATOM 921 C CA . LEU A 1 121 ? 9.544 25.057 17.859 1.00 67.00 121 LEU A CA 1
ATOM 922 C C . LEU A 1 121 ? 9.760 25.515 16.419 1.00 67.00 121 LEU A C 1
ATOM 924 O O . LEU A 1 121 ? 9.681 26.748 16.203 1.00 67.00 121 LEU A O 1
#

Secondary structure (DSSP, 8-state):
-GGGGGG-SSHHHHHHHHHHHHHHHHHT---HHHHHHTSTTTSSSTTHHHHHHHHHTTTT-TTS--SHHHHHHHHHHHHHHHHTT---S-------------TT----TTS-----TTS--